Protein AF-A0A917A9B1-F1 (afdb_monomer_lite)

Foldseek 3Di:
DDDDDDDDPDPPPPPPDDPPPPPPPPPPPPDPDDPDDDDDDDDPVVVVVLVVVCVVVVHDSVVVVCVVVVVDDPPPPPPDPPDDPVVVVVVVVVVVVVVVVVVVVVVVCVVPDPPPDD

Structure (mmCIF, N/CA/C/O backbone):
data_AF-A0A917A9B1-F1
#
_entry.id   AF-A0A917A9B1-F1
#
loop_
_atom_site.group_PDB
_atom_site.id
_atom_site.type_symbol
_atom_site.label_atom_id
_atom_site.label_alt_id
_atom_site.label_comp_id
_atom_site.label_asym_id
_atom_site.label_entity_id
_atom_site.label_seq_id
_atom_site.pdbx_PDB_ins_code
_atom_site.Cartn_x
_atom_site.Cartn_y
_atom_site.Cartn_z
_atom_site.occupancy
_atom_site.B_iso_or_equiv
_atom_site.auth_seq_id
_atom_site.auth_comp_id
_atom_site.auth_asym_id
_atom_site.auth_atom_id
_atom_site.pdbx_PDB_model_num
ATOM 1 N N . MET A 1 1 ? 49.149 -38.231 -36.939 1.00 44.19 1 MET A N 1
ATOM 2 C CA . MET A 1 1 ? 49.730 -38.192 -35.581 1.00 44.19 1 MET A CA 1
ATOM 3 C C . MET A 1 1 ? 48.741 -37.517 -34.645 1.00 44.19 1 MET A C 1
ATOM 5 O O . MET A 1 1 ? 48.073 -36.576 -35.044 1.00 44.19 1 MET A O 1
ATOM 9 N N . SER A 1 2 ? 48.602 -38.107 -33.467 1.00 43.53 2 SER A N 1
ATOM 10 C CA . SER A 1 2 ? 47.597 -37.956 -32.414 1.00 43.53 2 SER A CA 1
ATOM 11 C C . SER A 1 2 ? 47.795 -36.756 -31.468 1.00 43.53 2 SER A C 1
ATOM 13 O O . SER A 1 2 ? 48.922 -36.474 -31.086 1.00 43.53 2 SER A O 1
ATOM 15 N N . TYR A 1 3 ? 46.652 -36.157 -31.093 1.00 46.09 3 TYR A N 1
ATOM 16 C CA . TYR A 1 3 ? 46.193 -35.466 -29.861 1.00 46.09 3 TYR A CA 1
ATOM 17 C C . TYR A 1 3 ? 47.131 -34.636 -28.954 1.00 46.09 3 TYR A C 1
ATOM 19 O O . TYR A 1 3 ? 48.093 -35.171 -28.419 1.00 46.09 3 TYR A O 1
ATOM 27 N N . ALA A 1 4 ? 46.700 -33.397 -28.640 1.00 42.44 4 ALA A N 1
ATOM 28 C CA . ALA A 1 4 ? 46.609 -32.740 -27.306 1.00 42.44 4 ALA A CA 1
ATOM 29 C C . ALA A 1 4 ? 46.524 -31.201 -27.502 1.00 42.44 4 ALA A C 1
ATOM 31 O O . ALA A 1 4 ? 47.216 -30.672 -28.358 1.00 42.44 4 ALA A O 1
ATOM 32 N N . GLY A 1 5 ? 45.724 -30.391 -26.809 1.00 42.06 5 GLY A N 1
ATOM 33 C CA . GLY A 1 5 ? 44.861 -30.613 -25.660 1.00 42.06 5 GLY A CA 1
ATOM 34 C C . GLY A 1 5 ? 43.913 -29.417 -25.486 1.00 42.06 5 GLY A C 1
ATOM 35 O O . GLY A 1 5 ? 44.276 -28.267 -25.728 1.00 42.06 5 GLY A O 1
ATOM 36 N N . ALA A 1 6 ? 42.676 -29.716 -25.099 1.00 52.59 6 ALA A N 1
ATOM 37 C CA . ALA A 1 6 ? 41.746 -28.749 -24.545 1.00 52.59 6 ALA A CA 1
ATOM 38 C C . ALA A 1 6 ? 42.081 -28.572 -23.063 1.00 52.59 6 ALA A C 1
ATOM 40 O O . ALA A 1 6 ? 41.941 -29.523 -22.300 1.00 52.59 6 ALA A O 1
ATOM 41 N N . SER A 1 7 ? 42.500 -27.374 -22.667 1.00 51.03 7 SER A N 1
ATOM 42 C CA . SER A 1 7 ? 42.498 -26.944 -21.267 1.00 51.03 7 SER A CA 1
ATOM 43 C C . SER A 1 7 ? 42.903 -25.479 -21.191 1.00 51.03 7 SER A C 1
ATOM 45 O O . SER A 1 7 ? 44.084 -25.169 -21.087 1.00 51.03 7 SER A O 1
ATOM 47 N N . ASP A 1 8 ? 41.915 -24.590 -21.227 1.00 46.84 8 ASP A N 1
ATOM 48 C CA . ASP A 1 8 ? 42.062 -23.281 -20.592 1.00 46.84 8 ASP A CA 1
ATOM 49 C C . ASP A 1 8 ? 40.714 -22.851 -19.999 1.00 46.84 8 ASP A C 1
ATOM 51 O O . ASP A 1 8 ? 40.067 -21.885 -20.395 1.00 46.84 8 ASP A O 1
ATOM 55 N N . THR A 1 9 ? 40.226 -23.662 -19.060 1.00 53.84 9 THR A N 1
ATOM 56 C CA . THR A 1 9 ? 39.177 -23.265 -18.116 1.00 53.84 9 THR A CA 1
ATOM 57 C C . THR A 1 9 ? 39.851 -22.766 -16.844 1.00 53.84 9 THR A C 1
ATOM 59 O O . THR A 1 9 ? 39.740 -23.381 -15.784 1.00 53.84 9 THR A O 1
ATOM 62 N N . GLY A 1 10 ? 40.608 -21.676 -16.963 1.00 52.66 10 GLY A N 1
ATOM 63 C CA . GLY A 1 10 ? 41.027 -20.905 -15.800 1.00 52.66 10 GLY A CA 1
ATOM 64 C C . GLY A 1 10 ? 39.803 -20.246 -15.145 1.00 52.66 10 GLY A C 1
ATOM 65 O O . GLY A 1 10 ? 38.878 -19.836 -15.857 1.00 52.66 10 GLY A O 1
ATOM 66 N N . PRO A 1 11 ? 39.747 -20.134 -13.808 1.00 49.69 11 PRO A N 1
ATOM 67 C CA . PRO A 1 11 ? 38.691 -19.386 -13.151 1.00 49.69 11 PRO A CA 1
ATOM 68 C C . PRO A 1 11 ? 38.812 -17.915 -13.558 1.00 49.69 11 PRO A C 1
ATOM 70 O O . PRO A 1 11 ? 39.881 -17.317 -13.477 1.00 49.69 11 PRO A O 1
ATOM 73 N N . CYS A 1 12 ? 37.705 -17.322 -14.004 1.00 56.75 12 CYS A N 1
ATOM 74 C CA . CYS A 1 12 ? 37.595 -15.899 -14.331 1.00 56.75 12 CYS A CA 1
ATOM 75 C C . CYS A 1 12 ? 37.631 -15.019 -13.062 1.00 56.75 12 CYS A C 1
ATOM 77 O O . CYS A 1 12 ? 36.771 -14.157 -12.870 1.00 56.75 12 CYS A O 1
ATOM 79 N N . GLU A 1 13 ? 38.595 -15.245 -12.175 1.00 53.03 13 GLU A N 1
ATOM 80 C CA . GLU A 1 13 ? 38.866 -14.415 -11.009 1.00 53.03 13 GLU A CA 1
ATOM 81 C C . GLU A 1 13 ? 39.611 -13.165 -11.479 1.00 53.03 13 GLU A C 1
ATOM 83 O O . GLU A 1 13 ? 40.790 -13.205 -11.813 1.00 53.03 13 GLU A O 1
ATOM 88 N N . GLY A 1 14 ? 38.896 -12.042 -11.583 1.00 54.00 14 GLY A N 1
ATOM 89 C CA . GLY A 1 14 ? 39.524 -10.752 -11.894 1.00 54.00 14 GLY A CA 1
ATOM 90 C C . GLY A 1 14 ? 38.706 -9.786 -12.744 1.00 54.00 14 GLY A C 1
ATOM 91 O O . GLY A 1 14 ? 39.104 -8.633 -12.893 1.00 54.00 14 GLY A O 1
ATOM 92 N N . ARG A 1 15 ? 37.536 -10.173 -13.274 1.00 50.72 15 ARG A N 1
ATOM 93 C CA . ARG A 1 15 ? 36.633 -9.190 -13.896 1.00 50.72 15 ARG A CA 1
ATOM 94 C C . ARG A 1 15 ? 35.903 -8.406 -12.812 1.00 50.72 15 ARG A C 1
ATOM 96 O O . ARG A 1 15 ? 34.796 -8.758 -12.415 1.00 50.72 15 ARG A O 1
ATOM 103 N N . GLN A 1 16 ? 36.533 -7.329 -12.350 1.00 54.94 16 GLN A N 1
ATOM 104 C CA . GLN A 1 16 ? 35.844 -6.256 -11.643 1.00 54.94 16 GLN A CA 1
ATOM 105 C C . GLN A 1 16 ? 34.624 -5.854 -12.481 1.00 54.94 16 GLN A C 1
ATOM 107 O O . GLN A 1 16 ? 34.752 -5.444 -13.638 1.00 54.94 16 GLN A O 1
ATOM 112 N N . ALA A 1 17 ? 33.426 -6.051 -11.929 1.00 52.50 17 ALA A N 1
ATOM 113 C CA . ALA A 1 17 ? 32.203 -5.595 -12.567 1.00 52.50 17 ALA A CA 1
ATOM 114 C C . ALA A 1 17 ? 32.314 -4.081 -12.794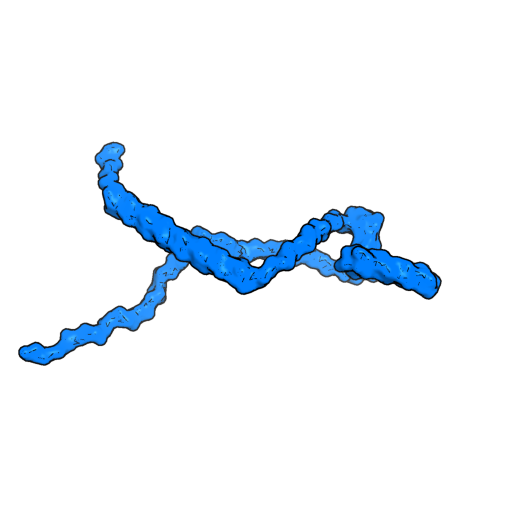 1.00 52.50 17 ALA A C 1
ATOM 116 O O . ALA A 1 17 ? 32.727 -3.351 -11.892 1.00 52.50 17 ALA A O 1
ATOM 117 N N . SER A 1 18 ? 31.967 -3.610 -13.995 1.00 48.66 18 SER A N 1
ATOM 118 C CA . SER A 1 18 ? 31.938 -2.178 -14.298 1.00 48.66 18 SER A CA 1
ATOM 119 C C . SER A 1 18 ? 31.163 -1.418 -13.207 1.00 48.66 18 SER A C 1
ATOM 121 O O . SER A 1 18 ? 30.095 -1.882 -12.795 1.00 48.66 18 SER A O 1
ATOM 123 N N . PRO A 1 19 ? 31.639 -0.237 -12.766 1.00 52.78 19 PRO A N 1
ATOM 124 C CA . PRO A 1 19 ? 31.051 0.516 -11.650 1.00 52.78 19 PRO A CA 1
ATOM 125 C C . PRO A 1 19 ? 29.643 1.053 -11.956 1.00 52.78 19 PRO A C 1
ATOM 127 O O . PRO A 1 19 ? 28.986 1.642 -11.107 1.00 52.78 19 PRO A O 1
ATOM 130 N N . SER A 1 20 ? 29.154 0.835 -13.174 1.00 50.47 20 SER A N 1
ATOM 131 C CA . SER A 1 20 ? 27.871 1.302 -13.684 1.00 50.47 20 SER A CA 1
ATOM 132 C C . SER A 1 20 ? 26.674 0.463 -13.236 1.00 50.47 20 SER A C 1
ATOM 134 O O . SER A 1 20 ? 25.597 0.636 -13.796 1.00 50.47 20 SER A O 1
ATOM 136 N N . ASN A 1 21 ? 26.825 -0.462 -12.285 1.00 43.44 21 ASN A N 1
ATOM 137 C CA . ASN A 1 21 ? 25.671 -1.144 -11.715 1.00 43.44 21 ASN A CA 1
ATOM 138 C C . ASN A 1 21 ? 25.056 -0.259 -10.614 1.00 43.44 21 ASN A C 1
ATOM 140 O O . ASN A 1 21 ? 25.618 -0.203 -9.519 1.00 43.44 21 ASN A O 1
ATOM 144 N N . PRO A 1 22 ? 23.888 0.386 -10.815 1.00 49.72 22 PRO A N 1
ATOM 145 C CA . PRO A 1 22 ? 23.219 1.135 -9.763 1.00 49.72 22 PRO A CA 1
ATOM 146 C C . PRO A 1 22 ? 22.423 0.165 -8.878 1.00 49.72 22 PRO A C 1
ATOM 148 O O . PRO A 1 22 ? 21.314 0.460 -8.454 1.00 49.72 22 PRO A O 1
ATOM 151 N N . THR A 1 23 ? 22.979 -1.015 -8.594 1.00 45.12 23 THR A N 1
ATOM 152 C CA . THR A 1 23 ? 22.473 -1.894 -7.534 1.00 45.12 23 THR A CA 1
ATOM 153 C C . THR A 1 23 ? 23.196 -1.562 -6.227 1.00 45.12 23 THR A C 1
ATOM 155 O O . THR A 1 23 ? 23.432 -2.409 -5.375 1.00 45.12 23 THR A O 1
ATOM 158 N N . GLY A 1 24 ? 23.553 -0.290 -6.036 1.00 42.00 24 GLY A N 1
ATOM 159 C CA . GLY A 1 24 ? 23.594 0.264 -4.699 1.00 42.00 24 GLY A CA 1
ATOM 160 C C . GLY A 1 24 ? 22.149 0.326 -4.241 1.00 42.00 24 GLY A C 1
ATOM 161 O O . GLY A 1 24 ? 21.463 1.304 -4.521 1.00 42.00 24 GLY A O 1
ATOM 162 N N . ALA A 1 25 ? 21.666 -0.741 -3.600 1.00 49.00 25 ALA A N 1
ATOM 163 C CA . ALA A 1 25 ? 20.467 -0.666 -2.787 1.00 49.00 25 ALA A CA 1
ATOM 164 C C . ALA A 1 25 ? 20.698 0.506 -1.832 1.00 49.00 25 ALA A C 1
ATOM 166 O O . ALA A 1 25 ? 21.484 0.403 -0.888 1.00 49.00 25 ALA A O 1
ATOM 167 N N . GLY A 1 26 ? 20.122 1.665 -2.169 1.00 42.97 26 GLY A N 1
ATOM 168 C CA . GLY A 1 26 ? 20.247 2.862 -1.364 1.00 42.97 26 GLY A CA 1
ATOM 169 C C . GLY A 1 26 ? 19.861 2.451 0.040 1.00 42.97 26 GLY A C 1
ATOM 170 O O . GLY A 1 26 ? 18.782 1.886 0.219 1.00 42.97 26 GLY A O 1
ATOM 171 N N . LYS A 1 27 ? 20.770 2.644 1.002 1.00 51.12 27 LYS A N 1
ATOM 172 C CA . LYS A 1 27 ? 20.490 2.412 2.417 1.00 51.12 27 LYS A CA 1
ATOM 173 C C . LYS A 1 27 ? 19.200 3.167 2.711 1.00 51.12 27 LYS A C 1
ATOM 175 O O . LYS A 1 27 ? 19.214 4.392 2.821 1.00 51.12 27 LYS A O 1
ATOM 180 N N . THR A 1 28 ? 18.071 2.463 2.750 1.00 51.41 28 THR A N 1
ATOM 181 C CA . THR A 1 28 ? 16.811 3.041 3.192 1.00 51.41 28 THR A CA 1
ATOM 182 C C . THR A 1 28 ? 17.104 3.498 4.602 1.00 51.41 28 THR A C 1
ATOM 184 O O . THR A 1 28 ? 17.377 2.649 5.449 1.00 51.41 28 THR A O 1
ATOM 187 N N . ARG A 1 29 ? 17.166 4.820 4.818 1.00 53.31 29 ARG A N 1
ATOM 188 C CA . ARG A 1 29 ? 17.383 5.413 6.141 1.00 53.31 29 ARG A CA 1
ATOM 189 C C . ARG A 1 29 ? 16.482 4.655 7.109 1.00 53.31 29 ARG A C 1
ATOM 191 O O . ARG A 1 29 ? 15.263 4.671 6.929 1.00 53.31 29 ARG A O 1
ATOM 198 N N . ALA A 1 30 ? 17.087 3.910 8.033 1.00 56.31 30 ALA A N 1
ATOM 199 C CA . ALA A 1 30 ? 16.344 3.171 9.035 1.00 56.31 30 ALA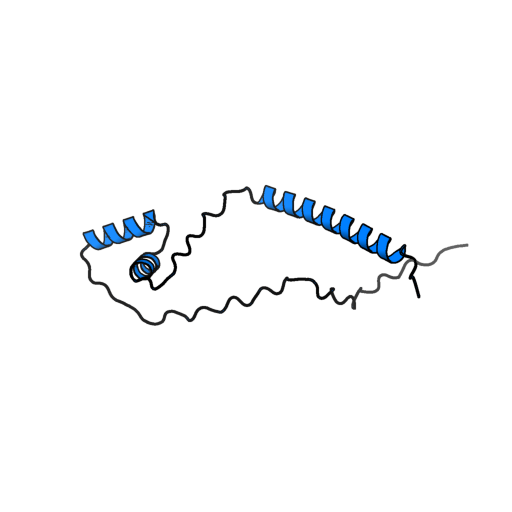 A CA 1
ATOM 200 C C . ALA A 1 30 ? 15.523 4.212 9.795 1.00 56.31 30 ALA A C 1
ATOM 202 O O . ALA A 1 30 ? 16.081 5.116 10.411 1.00 56.31 30 ALA A O 1
ATOM 203 N N . LYS A 1 31 ? 14.201 4.171 9.622 1.00 63.19 31 LYS A N 1
ATOM 204 C CA . LYS A 1 31 ? 13.299 5.092 10.306 1.00 63.19 31 LYS A CA 1
ATOM 205 C C . LYS A 1 31 ? 13.418 4.771 11.792 1.00 63.19 31 LYS A C 1
ATOM 207 O O . LYS A 1 31 ? 13.282 3.600 12.145 1.00 63.19 31 LYS A O 1
ATOM 212 N N . GLU A 1 32 ? 13.719 5.770 12.617 1.00 73.88 32 GLU A N 1
ATOM 213 C CA . GLU A 1 32 ? 13.857 5.573 14.061 1.00 73.88 32 GLU A CA 1
ATOM 214 C C . GLU A 1 32 ? 12.629 4.828 14.614 1.00 73.88 32 GLU A C 1
ATOM 216 O O . GLU A 1 32 ? 11.493 5.119 14.200 1.00 73.88 32 GLU A O 1
ATOM 221 N N . PRO A 1 33 ? 12.838 3.817 15.475 1.00 76.25 33 PRO A N 1
ATOM 222 C CA . PRO A 1 33 ? 11.741 3.030 16.014 1.00 76.25 33 PRO A CA 1
ATOM 223 C C . PRO A 1 33 ? 10.844 3.916 16.883 1.00 76.25 33 PRO A C 1
ATOM 225 O O . PRO A 1 33 ? 11.326 4.709 17.686 1.00 76.25 33 PRO A O 1
ATOM 228 N N . LEU A 1 34 ? 9.524 3.766 16.738 1.00 80.25 34 LEU A N 1
ATOM 229 C CA . LEU A 1 34 ? 8.567 4.421 17.627 1.00 80.25 34 LEU A CA 1
ATOM 230 C C . LEU A 1 34 ? 8.565 3.682 18.967 1.00 80.25 34 LEU A C 1
ATOM 232 O O . LEU A 1 34 ? 8.109 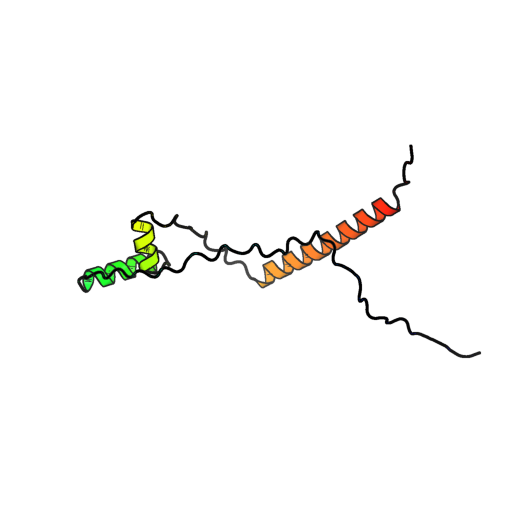2.542 19.031 1.00 80.25 34 LEU A O 1
ATOM 236 N N . THR A 1 35 ? 9.096 4.320 20.005 1.00 85.12 35 THR A N 1
ATOM 237 C CA . THR A 1 35 ? 9.265 3.739 21.347 1.00 85.12 35 THR A CA 1
ATOM 238 C C . THR A 1 35 ? 8.173 4.163 22.329 1.00 85.12 35 THR A C 1
ATOM 240 O O . THR A 1 35 ? 7.872 3.429 23.267 1.00 85.12 35 THR A O 1
ATOM 243 N N . GLU A 1 36 ? 7.545 5.318 22.112 1.00 86.44 36 GLU A N 1
ATOM 244 C CA . GLU A 1 36 ? 6.505 5.848 22.995 1.00 86.44 36 GLU A CA 1
ATOM 245 C C . GLU A 1 36 ? 5.119 5.267 22.679 1.00 86.44 36 GLU A C 1
ATOM 247 O O . GLU A 1 36 ? 4.747 5.069 21.520 1.00 86.44 36 GLU A O 1
ATOM 252 N N . THR A 1 37 ? 4.337 4.999 23.730 1.00 87.06 37 THR A N 1
ATOM 253 C CA . THR A 1 37 ? 3.004 4.387 23.632 1.00 87.06 37 THR A CA 1
ATOM 254 C C . THR A 1 37 ? 1.921 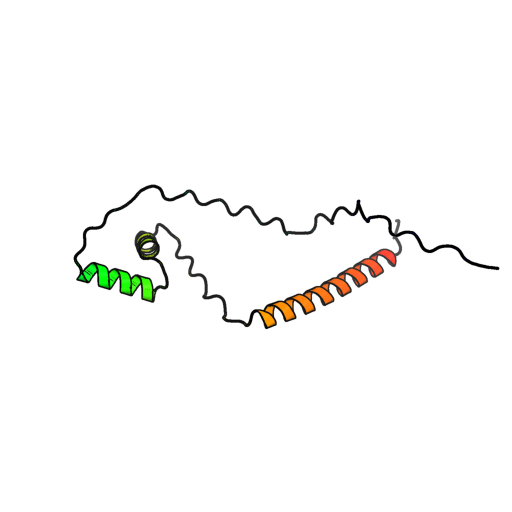5.354 24.100 1.00 87.06 37 THR A C 1
ATOM 256 O O . THR A 1 37 ? 1.991 5.888 25.203 1.00 87.06 37 THR A O 1
ATOM 259 N N . PHE A 1 38 ? 0.873 5.520 23.289 1.00 81.44 38 PHE A N 1
ATOM 260 C CA . PHE A 1 38 ? -0.323 6.292 23.630 1.00 81.44 38 PHE A CA 1
ATOM 261 C C . PHE A 1 38 ? -1.500 5.352 23.927 1.00 81.44 38 PHE A C 1
ATOM 263 O O . PHE A 1 38 ? -1.885 4.545 23.078 1.00 81.44 38 PHE A O 1
ATOM 270 N N . VAL A 1 39 ? -2.085 5.454 25.124 1.00 87.94 39 VAL A N 1
ATOM 271 C CA . VAL A 1 39 ? -3.228 4.625 25.540 1.00 87.94 39 VAL A CA 1
ATOM 272 C C . VAL A 1 39 ? -4.525 5.411 25.373 1.00 87.94 39 VAL A C 1
ATOM 274 O O . VAL A 1 39 ? -4.741 6.422 26.034 1.00 87.94 39 VAL A O 1
ATOM 277 N N . PHE A 1 40 ? -5.418 4.909 24.522 1.00 85.62 40 PHE A N 1
ATOM 278 C CA . PHE A 1 40 ? -6.718 5.520 24.258 1.00 85.62 40 PHE A CA 1
ATOM 279 C C . PHE A 1 40 ? -7.844 4.715 24.915 1.00 85.62 40 PHE A C 1
ATOM 281 O O . PHE A 1 40 ? -8.126 3.581 24.515 1.00 85.62 40 PHE A O 1
ATOM 288 N N . ARG A 1 41 ? -8.498 5.294 25.928 1.00 91.38 41 ARG A N 1
ATOM 289 C CA . ARG A 1 41 ? -9.718 4.721 26.511 1.00 91.38 41 ARG A CA 1
ATOM 290 C C . ARG A 1 41 ? -10.904 5.100 25.632 1.00 91.38 41 ARG A C 1
ATOM 292 O O . ARG A 1 41 ? -11.158 6.278 25.422 1.00 91.38 41 ARG A O 1
ATOM 299 N N . CYS A 1 42 ? -11.610 4.094 25.139 1.00 90.56 42 CYS A N 1
ATOM 300 C CA . CYS A 1 42 ? -12.789 4.255 24.302 1.00 90.56 42 CYS A CA 1
ATOM 301 C C . CYS A 1 42 ? -13.840 3.211 24.655 1.00 90.56 42 CYS A C 1
ATOM 303 O O . CYS A 1 42 ? -13.542 2.153 25.218 1.00 90.56 42 CYS A O 1
ATOM 305 N N . THR A 1 43 ? -15.076 3.521 24.306 1.00 94.25 43 THR A N 1
ATOM 306 C CA . THR A 1 43 ? -16.204 2.598 24.365 1.00 94.25 43 THR A CA 1
ATOM 307 C C . THR A 1 43 ? -16.081 1.512 23.289 1.00 94.25 43 THR A C 1
ATOM 309 O O . THR A 1 43 ? -15.324 1.624 22.318 1.00 94.25 43 THR A O 1
ATOM 312 N N . ALA A 1 44 ? -16.837 0.420 23.439 1.00 93.75 44 ALA A N 1
ATOM 313 C CA . ALA A 1 44 ? -16.817 -0.683 22.476 1.00 93.75 44 ALA A CA 1
ATOM 314 C C . ALA A 1 44 ? -17.261 -0.247 21.065 1.00 93.75 44 ALA A C 1
ATOM 316 O O . ALA A 1 44 ? -16.716 -0.726 20.068 1.00 93.75 44 ALA A O 1
ATOM 317 N N . THR A 1 45 ? -18.212 0.687 20.982 1.00 93.19 45 THR A N 1
ATOM 318 C CA . THR A 1 45 ? -18.734 1.236 19.724 1.00 93.19 45 THR A CA 1
ATOM 319 C C . THR A 1 45 ? -17.685 2.077 19.004 1.00 93.19 45 THR A C 1
ATOM 321 O O . THR A 1 45 ? -17.436 1.863 17.819 1.00 93.19 45 THR A O 1
ATOM 324 N N . GLU A 1 46 ? -16.997 2.966 19.719 1.00 90.81 46 GLU A N 1
ATOM 325 C CA . GLU A 1 46 ? -15.898 3.772 19.172 1.00 90.81 46 GLU A CA 1
ATOM 326 C C . GLU A 1 46 ? -14.756 2.889 18.661 1.00 90.81 46 GLU A C 1
ATOM 328 O O . GLU A 1 46 ? -14.233 3.106 17.566 1.00 90.81 46 GLU A O 1
ATOM 333 N N . LYS A 1 47 ? -14.410 1.830 19.404 1.00 91.31 47 LYS A N 1
ATOM 334 C CA . LYS A 1 47 ? -13.400 0.856 18.974 1.00 91.31 47 LYS A CA 1
ATOM 335 C C . LYS A 1 47 ? -13.797 0.152 17.675 1.00 91.31 47 LYS A C 1
ATOM 337 O O . LYS A 1 47 ? -12.944 -0.054 16.809 1.00 91.31 47 LYS A O 1
ATOM 342 N N . ALA A 1 48 ? -15.068 -0.222 17.530 1.00 91.44 48 ALA A N 1
ATOM 343 C CA . ALA A 1 48 ? -15.581 -0.854 16.316 1.00 91.44 48 ALA A CA 1
ATOM 344 C C . ALA A 1 48 ? -15.539 0.107 15.119 1.00 91.44 48 ALA A C 1
ATOM 346 O O . ALA A 1 48 ? -15.048 -0.260 14.053 1.00 91.44 48 ALA A O 1
ATOM 347 N N . GLN A 1 49 ? -15.961 1.359 15.311 1.00 91.94 49 GLN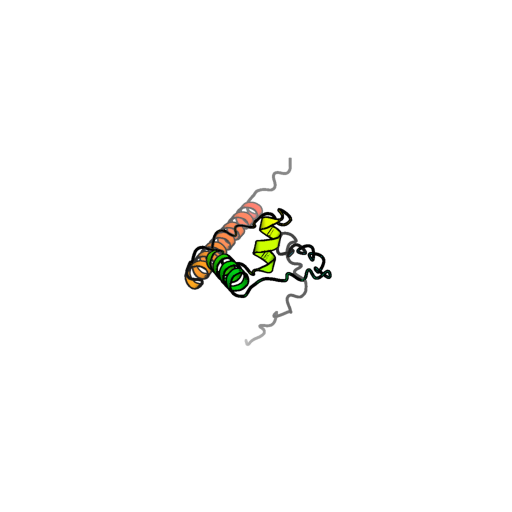 A N 1
ATOM 348 C CA . GLN A 1 49 ? -15.896 2.389 14.272 1.00 91.94 49 GLN A CA 1
ATOM 349 C C . GLN A 1 49 ? -14.457 2.669 13.828 1.00 91.94 49 GLN A C 1
ATOM 351 O O . GLN A 1 49 ? -14.192 2.803 12.634 1.00 91.94 49 GLN A O 1
ATOM 356 N N . LEU A 1 50 ? -13.511 2.732 14.768 1.00 89.62 50 LEU A N 1
ATOM 357 C CA . LEU A 1 50 ? -12.105 2.982 14.461 1.00 89.62 50 LEU A CA 1
ATOM 358 C C . LEU A 1 50 ? -11.484 1.829 13.660 1.00 89.62 50 LEU A C 1
ATOM 360 O O . LEU A 1 50 ? -10.740 2.074 12.711 1.00 89.62 50 LEU A O 1
ATOM 364 N N . ARG A 1 51 ? -11.839 0.579 13.984 1.00 87.94 51 ARG A N 1
ATOM 365 C CA . ARG A 1 51 ? -11.440 -0.599 13.198 1.00 87.94 51 ARG A CA 1
ATOM 366 C C . ARG A 1 51 ? -12.037 -0.586 11.795 1.00 87.94 51 ARG A C 1
ATOM 368 O O . ARG A 1 51 ? -11.289 -0.749 10.841 1.00 87.94 51 ARG A O 1
ATOM 375 N N . ALA A 1 52 ? -13.333 -0.308 11.667 1.00 90.44 52 ALA A N 1
ATOM 376 C CA . ALA A 1 52 ? -13.996 -0.239 10.366 1.00 90.44 52 ALA A CA 1
ATOM 377 C C . ALA A 1 52 ? -13.366 0.831 9.456 1.00 90.44 52 ALA A C 1
ATOM 379 O O . ALA A 1 52 ? -13.130 0.591 8.275 1.00 90.44 52 ALA A O 1
ATOM 380 N N . LYS A 1 53 ? -13.020 2.001 10.013 1.00 88.56 53 LYS A N 1
ATOM 381 C CA . LYS A 1 53 ? -12.312 3.061 9.274 1.00 88.56 53 LYS A CA 1
ATOM 382 C C . LYS A 1 53 ? -10.905 2.634 8.846 1.00 88.56 53 LYS A C 1
ATOM 384 O O . LYS A 1 53 ? -10.494 2.941 7.730 1.00 88.56 53 LYS A O 1
ATOM 389 N N . ALA A 1 54 ? -10.180 1.927 9.710 1.00 88.56 54 ALA A N 1
ATOM 390 C CA . ALA A 1 54 ? -8.846 1.413 9.412 1.00 88.56 54 ALA A CA 1
ATOM 391 C C . ALA A 1 54 ? -8.878 0.352 8.293 1.00 88.56 54 ALA A C 1
ATOM 393 O O . ALA A 1 54 ? -8.094 0.427 7.346 1.00 88.56 54 ALA A O 1
ATOM 394 N N . GLU A 1 55 ? -9.837 -0.575 8.347 1.00 87.12 55 GLU A N 1
ATOM 395 C CA . GLU A 1 55 ? -10.057 -1.593 7.312 1.00 87.12 55 GLU A CA 1
ATOM 396 C C . GLU A 1 55 ? -10.440 -0.974 5.967 1.00 87.12 55 GLU A C 1
ATOM 398 O O . GLU A 1 55 ? -9.834 -1.309 4.950 1.00 87.12 55 GLU A O 1
ATOM 403 N N . ALA A 1 56 ? -11.375 -0.017 5.958 1.00 84.94 56 ALA A N 1
ATOM 404 C CA . ALA A 1 56 ? -11.769 0.697 4.744 1.00 84.94 56 ALA A CA 1
ATOM 405 C C . ALA A 1 56 ? -10.593 1.453 4.099 1.00 84.94 56 ALA A C 1
ATOM 407 O O . ALA A 1 56 ? -10.508 1.547 2.875 1.00 84.94 56 ALA A O 1
ATOM 408 N N . ALA A 1 57 ? -9.666 1.966 4.913 1.00 82.50 57 ALA A N 1
ATOM 409 C CA . ALA A 1 57 ? -8.447 2.618 4.445 1.00 82.50 57 ALA A CA 1
ATOM 410 C C . ALA A 1 57 ? -7.328 1.629 4.057 1.00 82.50 57 ALA A C 1
ATOM 412 O O . ALA A 1 57 ? -6.339 2.040 3.451 1.00 82.50 57 ALA A O 1
ATOM 413 N N . GLY A 1 58 ? -7.453 0.340 4.399 1.00 83.81 58 GLY A N 1
ATOM 414 C CA . GLY A 1 58 ? -6.408 -0.667 4.199 1.00 83.81 58 GLY A CA 1
ATOM 415 C C . GLY A 1 58 ? -5.149 -0.418 5.038 1.00 83.81 58 GLY A C 1
ATOM 416 O O . GLY A 1 58 ? -4.054 -0.822 4.643 1.00 83.81 58 GLY A O 1
ATOM 417 N N . LEU A 1 59 ? -5.284 0.282 6.169 1.00 85.25 59 LEU A N 1
ATOM 418 C CA . LEU A 1 59 ? -4.176 0.726 7.015 1.00 85.25 59 LEU A CA 1
ATOM 419 C C . LEU A 1 59 ? -4.366 0.243 8.460 1.00 85.25 59 LEU A C 1
ATOM 421 O O . LEU A 1 59 ? -5.494 0.144 8.935 1.00 85.25 59 LEU A O 1
ATOM 425 N N . PRO A 1 60 ? -3.283 -0.006 9.215 1.00 86.44 60 PRO A N 1
ATOM 426 C CA . PRO A 1 60 ? -3.381 -0.223 10.654 1.00 86.44 60 PRO A CA 1
ATOM 427 C C . PRO A 1 60 ? -3.980 0.995 11.370 1.00 86.44 60 PRO A C 1
ATOM 429 O O . PRO A 1 60 ? -3.679 2.140 11.030 1.00 86.44 60 PRO A O 1
ATOM 432 N N . ALA A 1 61 ? -4.742 0.756 12.440 1.00 86.38 61 ALA A N 1
ATOM 433 C CA . ALA A 1 61 ? -5.345 1.805 13.270 1.00 86.38 61 ALA A CA 1
ATOM 434 C C . ALA A 1 61 ? -4.337 2.870 13.751 1.00 86.38 61 ALA A C 1
ATOM 436 O O . ALA A 1 61 ? -4.631 4.062 13.730 1.00 86.38 61 ALA A O 1
ATOM 437 N N . ALA A 1 62 ? -3.124 2.454 14.133 1.00 85.19 62 ALA A N 1
ATOM 438 C CA . ALA A 1 62 ? -2.058 3.369 14.544 1.00 85.19 62 ALA A CA 1
ATOM 439 C C . ALA A 1 62 ? -1.585 4.280 13.398 1.00 85.19 62 ALA A C 1
ATOM 441 O O . ALA A 1 62 ? -1.262 5.442 13.624 1.00 85.19 62 ALA A O 1
ATOM 442 N N . THR A 1 63 ? -1.562 3.774 12.163 1.00 84.31 63 THR A N 1
ATOM 443 C CA . THR A 1 63 ? -1.216 4.569 10.979 1.00 84.31 63 THR A CA 1
ATOM 444 C C . THR A 1 63 ? -2.310 5.584 10.679 1.00 84.31 63 THR A C 1
ATOM 446 O O . THR A 1 63 ? -1.996 6.751 10.484 1.00 84.31 63 THR A O 1
ATOM 449 N N . LEU A 1 64 ? -3.580 5.173 10.752 1.00 85.12 64 LEU A N 1
ATOM 450 C CA . LEU A 1 64 ? -4.727 6.067 10.573 1.00 85.12 64 LEU A CA 1
ATOM 451 C C . LEU A 1 64 ? -4.724 7.215 11.596 1.00 85.12 64 LEU A C 1
ATOM 453 O O . LEU A 1 64 ? -4.942 8.367 11.233 1.00 85.12 64 LEU A O 1
ATOM 457 N N . LEU A 1 65 ? -4.429 6.928 12.868 1.00 86.69 65 LEU A N 1
ATOM 458 C CA . LEU A 1 65 ? -4.330 7.959 13.908 1.00 86.69 65 LEU A CA 1
ATOM 459 C C . LEU A 1 65 ? -3.167 8.926 13.662 1.00 86.69 65 LEU A C 1
ATOM 461 O O . LEU A 1 65 ? -3.312 10.130 13.849 1.00 86.69 65 LEU A O 1
ATOM 465 N N . ARG A 1 66 ? -2.017 8.426 13.207 1.00 83.62 66 ARG A N 1
ATOM 466 C CA . ARG A 1 66 ? -0.865 9.276 12.875 1.00 83.62 66 ARG A CA 1
ATOM 467 C C . ARG A 1 66 ? -1.105 10.151 11.647 1.00 83.62 66 ARG A C 1
ATOM 469 O O . ARG A 1 66 ? -0.637 11.287 11.628 1.00 83.62 66 ARG A O 1
ATOM 476 N N . GLU A 1 67 ? -1.846 9.648 10.663 1.00 82.62 67 GLU A N 1
ATOM 477 C CA . GLU A 1 67 ? -2.304 10.437 9.516 1.00 82.62 67 GLU A CA 1
ATOM 478 C C . GLU A 1 67 ? -3.282 11.531 9.952 1.00 82.62 67 GLU A C 1
ATOM 480 O O . GLU A 1 67 ? -3.137 12.671 9.522 1.00 82.62 67 GLU A O 1
ATOM 485 N N . ALA A 1 68 ? -4.216 11.224 10.859 1.00 82.06 68 ALA A N 1
ATOM 486 C CA . ALA A 1 68 ? -5.146 12.213 11.406 1.00 82.06 68 ALA A CA 1
ATOM 487 C C . ALA A 1 68 ? -4.435 13.346 12.170 1.00 82.06 68 ALA A C 1
ATOM 489 O O . ALA A 1 68 ? -4.901 14.481 12.157 1.00 82.06 68 ALA A O 1
ATOM 490 N N . LEU A 1 69 ? -3.289 13.054 12.794 1.00 81.44 69 LEU A N 1
ATOM 491 C CA . LEU A 1 69 ? -2.431 14.046 13.451 1.00 81.44 69 LEU A CA 1
ATOM 492 C C . LEU A 1 69 ? -1.535 14.830 12.471 1.00 81.44 69 LEU A C 1
ATOM 494 O O . LEU A 1 69 ? -0.769 15.685 12.905 1.00 81.44 69 LEU A O 1
ATOM 498 N N . GLY A 1 70 ? -1.563 14.520 11.170 1.00 76.44 70 GLY A N 1
ATOM 499 C CA . GLY A 1 70 ? -0.683 15.136 10.169 1.00 76.44 70 GLY A CA 1
ATOM 500 C C . GLY A 1 70 ? 0.798 14.750 10.309 1.00 76.44 70 GLY A C 1
ATOM 501 O O . GLY A 1 70 ? 1.649 15.306 9.622 1.00 76.44 70 GLY A O 1
ATOM 502 N N . LEU A 1 71 ? 1.124 13.780 11.174 1.00 69.00 71 LEU A N 1
ATOM 503 C CA . LEU A 1 71 ? 2.498 13.355 11.495 1.00 69.00 71 LEU A CA 1
ATOM 504 C C . LEU A 1 71 ? 3.092 12.389 10.464 1.00 69.00 71 LEU A C 1
ATOM 506 O O . LEU A 1 71 ? 4.254 11.981 10.554 1.00 69.00 71 LEU A O 1
ATOM 510 N N . THR A 1 72 ? 2.286 11.965 9.499 1.00 62.81 72 THR A N 1
ATOM 511 C CA . THR A 1 72 ? 2.721 11.157 8.369 1.00 62.81 72 THR A CA 1
ATOM 512 C C . THR A 1 72 ? 2.083 11.716 7.117 1.00 62.81 72 THR A C 1
ATOM 514 O O . THR A 1 72 ? 0.857 11.729 7.020 1.00 62.81 72 THR A O 1
ATOM 517 N N . GLU A 1 73 ? 2.901 12.119 6.140 1.00 54.47 73 GLU A N 1
ATOM 518 C CA . GLU A 1 73 ? 2.413 12.242 4.772 1.00 54.47 73 GLU A CA 1
ATOM 519 C C . GLU A 1 73 ? 1.788 10.899 4.423 1.00 54.47 73 GLU A C 1
ATOM 521 O O . GLU A 1 73 ? 2.475 9.870 4.454 1.00 54.47 73 GLU A O 1
ATOM 526 N N . ALA A 1 74 ? 0.476 10.905 4.182 1.00 53.12 74 ALA A N 1
ATOM 527 C CA . ALA A 1 74 ? -0.247 9.756 3.689 1.00 53.12 74 ALA A CA 1
ATOM 528 C C . ALA A 1 74 ? 0.467 9.335 2.411 1.00 53.12 74 ALA A C 1
ATOM 530 O O . ALA A 1 74 ? 0.249 9.888 1.329 1.00 53.12 74 ALA A O 1
ATOM 531 N N . ARG A 1 75 ? 1.377 8.367 2.537 1.00 53.88 75 ARG A N 1
ATOM 532 C CA . ARG A 1 75 ? 1.981 7.683 1.412 1.00 53.88 75 ARG A CA 1
ATOM 533 C C . ARG A 1 75 ? 0.840 6.848 0.871 1.00 53.88 75 ARG A C 1
ATOM 535 O O . ARG A 1 75 ? 0.795 5.645 1.113 1.00 53.88 75 ARG A O 1
ATOM 542 N N . ARG A 1 76 ? -0.093 7.498 0.161 1.00 53.50 76 ARG A N 1
ATOM 543 C CA . ARG A 1 76 ? -1.021 6.890 -0.780 1.00 53.50 76 ARG A CA 1
ATOM 544 C C . ARG A 1 76 ? -0.126 6.170 -1.775 1.00 53.50 76 ARG A C 1
ATOM 546 O O . ARG A 1 76 ? 0.206 6.682 -2.840 1.00 53.50 76 ARG A O 1
ATOM 553 N N . ARG A 1 77 ? 0.355 4.988 -1.386 1.00 54.97 77 ARG A N 1
ATOM 554 C CA . ARG A 1 77 ? 0.892 4.009 -2.305 1.00 54.97 77 ARG A CA 1
ATOM 555 C C . ARG A 1 77 ? -0.283 3.776 -3.223 1.00 54.97 77 ARG A C 1
ATOM 557 O O . ARG A 1 77 ? -1.282 3.199 -2.801 1.00 54.97 77 ARG A O 1
ATOM 564 N N . LYS A 1 78 ? -0.187 4.304 -4.445 1.00 54.38 78 LYS A N 1
ATOM 565 C CA . LYS A 1 78 ? -1.058 3.865 -5.526 1.00 54.38 78 LYS A CA 1
ATOM 566 C C . LYS A 1 78 ? -1.070 2.338 -5.424 1.00 54.38 78 LYS A C 1
ATOM 568 O O . LYS A 1 78 ? 0.031 1.775 -5.361 1.00 54.38 78 LYS A O 1
ATOM 573 N N . PRO A 1 79 ? -2.243 1.694 -5.277 1.00 60.44 79 PRO A N 1
ATOM 574 C CA . PRO A 1 79 ? -2.293 0.245 -5.232 1.00 60.44 79 PRO A CA 1
ATOM 575 C C . PRO A 1 79 ? -1.481 -0.248 -6.421 1.00 60.44 79 PRO A C 1
ATOM 577 O O . PRO A 1 79 ? -1.698 0.212 -7.546 1.00 60.44 79 PRO A O 1
ATOM 580 N N . VAL A 1 80 ? -0.453 -1.055 -6.138 1.00 61.03 80 VAL A N 1
ATOM 581 C CA . VAL A 1 80 ? 0.426 -1.570 -7.187 1.00 61.03 80 VAL A CA 1
ATOM 582 C C . VAL A 1 80 ? -0.502 -2.244 -8.192 1.00 61.03 80 VAL A C 1
ATOM 584 O O . VAL A 1 80 ? -1.314 -3.073 -7.762 1.00 61.03 80 VAL A O 1
ATOM 587 N N . PRO A 1 81 ? -0.471 -1.846 -9.478 1.00 69.44 81 PRO A N 1
ATOM 588 C CA . PRO A 1 81 ? -1.324 -2.453 -10.484 1.00 69.44 81 PRO A CA 1
ATOM 589 C C . PRO A 1 81 ? -1.214 -3.970 -10.360 1.00 69.44 81 PRO A C 1
ATOM 591 O O . PRO A 1 81 ? -0.101 -4.497 -10.290 1.00 69.44 81 PRO A O 1
ATOM 594 N N . ARG A 1 82 ? -2.356 -4.662 -10.262 1.00 73.50 82 ARG A N 1
ATOM 595 C CA . ARG A 1 82 ? -2.399 -6.128 -10.219 1.00 73.50 82 ARG A CA 1
ATOM 596 C C . ARG A 1 82 ? -2.029 -6.650 -11.606 1.00 73.50 82 ARG A C 1
ATOM 598 O O . ARG A 1 82 ? -2.893 -6.985 -12.403 1.00 73.50 82 ARG A O 1
ATOM 605 N N . VAL A 1 83 ? -0.742 -6.613 -11.914 1.00 83.00 83 VAL A N 1
ATOM 606 C CA . VAL A 1 83 ? -0.152 -7.170 -13.125 1.00 83.00 83 VAL A CA 1
ATOM 607 C C . VAL A 1 83 ? 0.407 -8.534 -12.759 1.00 83.00 83 VAL A C 1
ATOM 609 O O . VAL A 1 83 ? 1.012 -8.691 -11.698 1.00 83.00 83 VAL A O 1
ATOM 612 N N . ASP A 1 84 ? 0.188 -9.513 -13.629 1.00 86.50 84 ASP A N 1
ATOM 613 C CA . ASP A 1 84 ? 0.749 -10.850 -13.477 1.00 86.50 84 ASP A CA 1
ATOM 614 C C . ASP A 1 84 ? 2.289 -10.773 -13.358 1.00 86.50 84 ASP A C 1
ATOM 616 O O . ASP A 1 84 ? 2.951 -10.259 -14.270 1.00 86.50 84 ASP A O 1
ATOM 620 N N . PRO A 1 85 ? 2.891 -11.273 -12.262 1.00 85.88 85 PRO A N 1
ATOM 621 C CA . PRO A 1 85 ? 4.340 -11.317 -12.104 1.00 85.88 85 PRO A CA 1
ATOM 622 C C . PRO A 1 85 ? 5.060 -12.022 -13.260 1.00 85.88 85 PRO A C 1
ATOM 624 O O . PRO A 1 85 ? 6.168 -11.617 -13.619 1.00 85.88 85 PRO A O 1
ATOM 627 N N . ALA A 1 86 ? 4.444 -13.034 -13.881 1.00 88.62 86 ALA A N 1
ATOM 628 C CA . ALA A 1 86 ? 5.028 -13.726 -15.027 1.00 88.62 86 ALA A CA 1
ATOM 629 C C . ALA A 1 86 ? 5.184 -12.790 -16.236 1.00 88.62 86 ALA A C 1
ATOM 631 O O . ALA A 1 86 ? 6.216 -12.821 -16.913 1.00 88.62 86 ALA A O 1
ATOM 632 N N . LEU A 1 87 ? 4.215 -11.895 -16.456 1.00 90.25 87 LEU A N 1
ATOM 633 C CA . LEU A 1 87 ? 4.269 -10.885 -17.512 1.00 90.25 87 LEU A CA 1
ATOM 634 C C . LEU A 1 87 ? 5.387 -9.867 -17.256 1.00 90.25 87 LEU A C 1
ATOM 636 O O . LEU A 1 87 ? 6.148 -9.543 -18.166 1.00 90.25 87 LEU A O 1
ATOM 640 N N . VAL A 1 88 ? 5.539 -9.408 -16.011 1.00 91.69 88 VAL A N 1
ATOM 641 C CA . VAL A 1 88 ? 6.619 -8.480 -15.630 1.00 91.69 88 VAL A CA 1
ATOM 642 C C . VAL A 1 88 ? 7.991 -9.109 -15.876 1.00 91.69 88 VAL A C 1
ATOM 644 O O . VAL A 1 88 ? 8.883 -8.466 -16.432 1.00 91.69 88 VAL A O 1
ATOM 647 N N . LEU A 1 89 ? 8.156 -10.384 -15.518 1.00 91.38 89 LEU A N 1
ATOM 648 C CA . LEU A 1 89 ? 9.397 -11.122 -15.753 1.00 91.38 89 LEU A CA 1
ATOM 649 C C . LEU A 1 89 ? 9.672 -11.328 -17.247 1.00 91.38 89 LEU A C 1
ATOM 651 O O . LEU A 1 89 ? 10.817 -11.181 -17.677 1.00 91.38 89 LEU A O 1
ATOM 655 N N . ALA A 1 90 ? 8.648 -11.637 -18.047 1.00 93.56 90 ALA A N 1
ATOM 656 C CA . ALA A 1 90 ? 8.783 -11.785 -19.494 1.00 93.56 90 ALA A CA 1
ATOM 657 C C . ALA A 1 90 ? 9.242 -10.475 -20.156 1.00 93.56 90 ALA A C 1
ATOM 659 O O . ALA A 1 90 ? 10.216 -10.475 -20.911 1.00 93.56 90 ALA A O 1
ATOM 660 N N . VAL A 1 91 ? 8.618 -9.348 -19.802 1.00 95.69 91 VAL A N 1
ATOM 661 C CA . VAL A 1 91 ? 9.021 -8.015 -20.281 1.00 95.69 91 VAL A CA 1
ATOM 662 C C . VAL A 1 91 ? 10.448 -7.682 -19.839 1.00 95.69 91 VAL A C 1
ATOM 664 O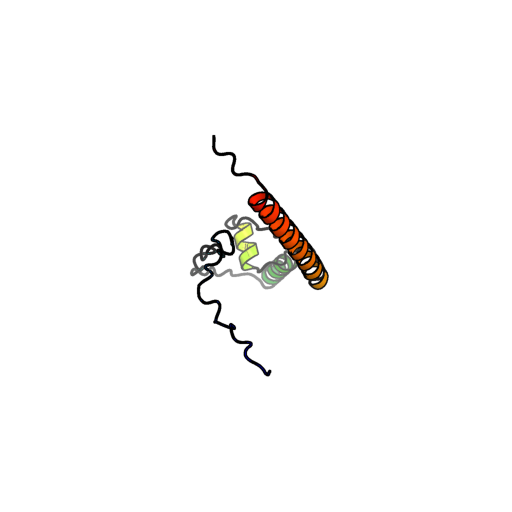 O . VAL A 1 91 ? 11.250 -7.210 -20.646 1.00 95.69 91 VAL A O 1
ATOM 667 N N . GLY A 1 92 ? 10.807 -7.995 -18.590 1.00 94.44 92 GLY A N 1
ATOM 668 C CA . GLY A 1 92 ? 12.166 -7.816 -18.078 1.00 94.44 92 GLY A CA 1
ATOM 669 C C . GLY A 1 92 ? 13.216 -8.606 -18.867 1.00 94.44 92 GLY A C 1
ATOM 670 O O . GLY A 1 92 ? 14.276 -8.070 -19.187 1.00 94.44 92 GLY A O 1
ATOM 671 N N . ARG A 1 93 ? 12.915 -9.855 -19.249 1.00 95.75 93 ARG A N 1
ATOM 672 C CA . ARG A 1 93 ? 13.796 -10.684 -20.092 1.00 95.75 93 ARG A CA 1
ATOM 673 C C . ARG A 1 93 ? 13.970 -10.095 -21.491 1.00 95.75 93 ARG A C 1
ATOM 675 O O . ARG A 1 93 ? 15.099 -10.005 -21.969 1.00 95.75 93 ARG A O 1
ATOM 682 N N . ILE A 1 94 ? 12.881 -9.645 -22.117 1.00 96.25 94 ILE A N 1
ATOM 683 C CA . ILE A 1 94 ? 12.923 -8.994 -23.437 1.00 96.25 94 ILE A CA 1
ATOM 684 C C . ILE A 1 94 ? 13.782 -7.725 -23.375 1.00 96.25 94 ILE A C 1
ATOM 686 O O . ILE A 1 94 ? 14.697 -7.559 -24.182 1.00 96.25 94 ILE A O 1
ATOM 690 N N . GLY A 1 95 ? 13.556 -6.867 -22.376 1.00 96.75 95 GLY A N 1
ATOM 691 C CA . GLY A 1 95 ? 14.365 -5.666 -22.159 1.00 96.75 95 GLY A CA 1
ATOM 692 C C . GLY A 1 95 ? 15.842 -5.983 -21.904 1.00 96.75 95 GLY A C 1
ATOM 693 O O . GLY A 1 95 ? 16.726 -5.306 -22.430 1.00 96.75 95 GLY A O 1
ATOM 694 N N . GLY A 1 96 ? 16.127 -7.056 -21.160 1.00 96.50 96 GLY A N 1
ATOM 695 C CA . GLY A 1 96 ? 17.480 -7.565 -20.943 1.00 96.50 96 GLY A CA 1
ATOM 696 C C . GLY A 1 96 ? 18.189 -7.941 -22.247 1.00 96.50 96 GLY A C 1
ATOM 697 O O . GLY A 1 96 ? 19.325 -7.512 -22.462 1.00 96.50 96 GLY A O 1
ATOM 698 N N . ASN A 1 97 ? 17.511 -8.673 -23.133 1.00 96.25 97 ASN A N 1
ATOM 699 C CA . ASN A 1 97 ? 18.044 -9.068 -24.440 1.00 96.25 97 ASN A CA 1
ATOM 700 C C . ASN A 1 97 ? 18.320 -7.850 -25.329 1.00 96.25 97 ASN A C 1
ATOM 702 O O . ASN A 1 97 ? 19.415 -7.719 -25.874 1.00 96.25 97 ASN A O 1
ATOM 706 N N . LEU A 1 98 ? 17.369 -6.914 -25.414 1.00 97.38 98 LEU A N 1
ATOM 707 C CA . LEU A 1 98 ? 17.543 -5.673 -26.178 1.00 97.38 98 LEU A CA 1
ATOM 708 C C . LEU A 1 98 ? 18.739 -4.861 -25.670 1.00 97.38 98 LEU A C 1
ATOM 710 O O . LEU A 1 98 ? 19.554 -4.384 -26.456 1.00 97.38 98 LEU A O 1
ATOM 714 N N . ASN A 1 99 ? 18.901 -4.768 -24.351 1.00 96.12 99 ASN A N 1
ATOM 715 C CA . ASN A 1 99 ? 20.033 -4.077 -23.749 1.00 96.12 99 ASN A CA 1
ATOM 716 C C . ASN A 1 99 ? 21.376 -4.777 -24.048 1.00 96.12 99 ASN A C 1
ATOM 718 O O . ASN A 1 99 ? 22.402 -4.116 -24.190 1.00 96.12 99 ASN A O 1
ATOM 722 N N . GLN A 1 100 ? 21.403 -6.109 -24.159 1.00 96.06 100 GLN A N 1
ATOM 723 C CA . GLN A 1 100 ? 22.610 -6.836 -24.570 1.00 96.06 100 GLN A CA 1
ATOM 724 C C . GLN A 1 100 ? 22.978 -6.550 -26.028 1.00 96.06 100 GLN A C 1
ATOM 726 O O . GLN A 1 100 ? 24.148 -6.283 -26.302 1.00 96.06 100 GLN A O 1
ATOM 731 N N . ILE A 1 101 ? 21.989 -6.541 -26.928 1.00 95.62 101 ILE A N 1
ATOM 732 C CA . ILE A 1 101 ? 22.179 -6.203 -28.345 1.00 95.62 101 ILE A CA 1
ATOM 733 C C . ILE A 1 101 ? 22.705 -4.772 -28.476 1.00 95.62 101 ILE A C 1
ATOM 735 O O . ILE A 1 101 ? 23.736 -4.555 -29.107 1.00 95.62 101 ILE A O 1
ATOM 739 N N . ALA A 1 102 ? 22.068 -3.809 -27.805 1.00 95.56 102 ALA A N 1
ATOM 740 C CA . ALA A 1 102 ? 22.510 -2.417 -27.804 1.00 95.56 102 ALA A CA 1
ATOM 741 C C . ALA A 1 102 ? 23.955 -2.277 -27.294 1.00 95.56 102 ALA A C 1
ATOM 743 O O . ALA A 1 102 ? 24.779 -1.608 -27.911 1.00 95.56 102 ALA A O 1
ATOM 744 N N . ARG A 1 103 ? 24.309 -2.966 -26.201 1.00 94.12 103 ARG A N 1
ATOM 745 C CA . ARG A 1 103 ? 25.685 -2.977 -25.677 1.00 94.12 103 ARG A CA 1
ATOM 746 C C . ARG A 1 103 ? 26.687 -3.630 -26.618 1.00 94.12 103 ARG A C 1
ATOM 748 O O . ARG A 1 103 ? 27.860 -3.263 -26.596 1.00 94.12 103 ARG A O 1
ATOM 755 N N . TRP A 1 104 ? 26.279 -4.643 -27.371 1.00 94.19 104 TRP A N 1
ATOM 756 C CA . TRP A 1 104 ? 27.141 -5.260 -28.370 1.00 94.19 104 TRP A CA 1
ATOM 757 C C . TRP A 1 104 ? 27.381 -4.306 -29.543 1.00 94.19 104 TRP A C 1
ATOM 759 O O . TRP A 1 104 ? 28.537 -4.048 -29.867 1.00 94.19 104 TRP A O 1
ATOM 769 N N . LEU A 1 105 ? 26.322 -3.689 -30.075 1.00 92.75 105 LEU A N 1
ATOM 770 C CA . LEU A 1 105 ? 26.408 -2.693 -31.146 1.00 92.75 105 LEU A CA 1
ATOM 771 C C . LEU A 1 105 ? 27.272 -1.495 -30.744 1.00 92.75 105 LEU A C 1
ATOM 773 O O . LEU A 1 105 ? 28.204 -1.144 -31.459 1.00 92.75 105 LEU A O 1
ATOM 777 N N . ASN A 1 106 ? 27.041 -0.928 -29.559 1.00 92.75 106 ASN A N 1
ATOM 778 C CA . ASN A 1 106 ? 27.816 0.213 -29.070 1.00 92.75 106 ASN A CA 1
ATOM 779 C C . ASN A 1 106 ? 29.306 -0.117 -28.909 1.00 92.75 106 ASN A C 1
ATOM 781 O O . ASN A 1 106 ? 30.150 0.744 -29.140 1.00 92.75 106 ASN A O 1
ATOM 785 N N . ARG A 1 107 ? 29.644 -1.357 -28.528 1.00 89.75 107 ARG A N 1
ATOM 786 C CA . ARG A 1 107 ? 31.041 -1.812 -28.478 1.00 89.75 107 ARG A CA 1
ATOM 787 C C . ARG A 1 107 ? 31.622 -2.003 -29.875 1.00 89.75 107 ARG A C 1
ATOM 789 O O . ARG A 1 107 ? 32.730 -1.545 -30.118 1.00 89.75 107 ARG A O 1
ATOM 796 N N . ALA A 1 108 ? 30.880 -2.621 -30.791 1.00 86.31 108 ALA A N 1
ATOM 797 C CA . ALA A 1 108 ? 31.315 -2.805 -32.174 1.00 86.31 108 ALA A CA 1
ATOM 798 C C . ALA A 1 108 ? 31.574 -1.459 -32.876 1.00 86.31 108 ALA A C 1
ATOM 800 O O . ALA A 1 108 ? 32.581 -1.309 -33.560 1.00 86.31 108 ALA A O 1
ATOM 801 N N . MET A 1 109 ? 30.726 -0.455 -32.636 1.00 84.56 109 MET A N 1
ATOM 802 C CA . MET A 1 109 ? 30.903 0.901 -33.165 1.00 84.56 109 MET A CA 1
ATOM 803 C C . MET A 1 109 ? 32.115 1.627 -32.570 1.00 84.56 109 MET A C 1
ATOM 805 O O . MET A 1 109 ? 32.772 2.372 -33.283 1.00 84.56 109 MET A O 1
ATOM 809 N N . GLN A 1 110 ? 32.444 1.406 -31.294 1.00 77.69 110 GLN A N 1
ATOM 810 C CA . GLN A 1 110 ? 33.644 1.985 -30.671 1.00 77.69 110 GLN A CA 1
ATOM 811 C C . GLN A 1 110 ? 34.939 1.313 -31.142 1.00 77.69 110 GLN A C 1
ATOM 813 O O . GLN A 1 110 ? 35.955 1.982 -31.269 1.00 77.69 110 GLN A O 1
ATOM 818 N N . VAL A 1 111 ? 34.904 0.006 -31.420 1.00 72.56 111 VAL A N 1
ATOM 819 C CA . VAL A 1 111 ? 36.053 -0.739 -31.966 1.00 72.56 111 VAL A CA 1
ATOM 820 C C . VAL A 1 111 ? 36.270 -0.425 -33.452 1.00 72.56 111 VAL A C 1
ATOM 822 O O . VAL A 1 111 ? 37.404 -0.426 -33.916 1.00 72.56 111 VAL A O 1
ATOM 825 N N . GLY A 1 112 ? 35.195 -0.147 -34.196 1.00 62.03 112 GLY A N 1
ATOM 826 C CA . GLY A 1 112 ? 35.243 0.249 -35.606 1.00 62.03 112 GLY A CA 1
ATOM 827 C C . GLY A 1 112 ? 35.405 1.753 -35.850 1.00 62.03 112 GLY A C 1
ATOM 828 O O . GLY A 1 112 ? 35.551 2.156 -37.002 1.00 62.03 112 GLY A O 1
ATOM 829 N N . ALA A 1 113 ? 35.369 2.589 -34.808 1.00 55.81 113 ALA A N 1
ATOM 830 C CA . ALA A 1 113 ? 35.651 4.009 -34.948 1.00 55.81 113 ALA A CA 1
ATOM 831 C C . ALA A 1 113 ? 37.160 4.182 -35.185 1.00 55.81 113 ALA A C 1
ATOM 833 O O . ALA A 1 113 ? 37.943 3.801 -34.310 1.00 55.81 113 ALA A O 1
ATOM 834 N N . PRO A 1 114 ? 37.605 4.747 -36.326 1.00 47.56 114 PRO A N 1
ATOM 835 C CA . PRO A 1 114 ? 38.992 5.158 -36.444 1.00 47.56 114 PRO A CA 1
ATOM 836 C C . PRO A 1 114 ? 39.242 6.156 -35.317 1.00 47.56 114 PRO A C 1
ATOM 838 O O . PRO A 1 114 ? 38.525 7.151 -35.189 1.00 47.56 114 PRO A O 1
ATOM 841 N N . THR A 1 115 ? 40.224 5.872 -34.466 1.00 53.50 115 THR A N 1
ATOM 842 C CA . THR A 1 115 ? 40.762 6.857 -33.535 1.00 53.50 115 THR A CA 1
ATOM 843 C C . THR A 1 115 ? 41.249 8.027 -34.378 1.00 53.50 115 THR A C 1
ATOM 845 O O . THR A 1 115 ? 42.343 7.982 -34.935 1.00 53.50 115 THR A O 1
ATOM 848 N N . SER A 1 116 ? 40.403 9.045 -34.532 1.00 51.03 116 SER A N 1
ATOM 849 C CA . SER A 1 116 ? 40.780 10.334 -35.090 1.00 51.03 116 SER A CA 1
ATOM 850 C C . SER A 1 116 ? 41.723 10.986 -34.088 1.00 51.03 116 SER A C 1
ATOM 852 O O . SER A 1 116 ? 41.308 11.758 -33.231 1.00 51.03 116 SER A O 1
ATOM 854 N N . THR A 1 117 ? 42.993 10.603 -34.152 1.00 48.94 117 THR A N 1
ATOM 855 C CA . THR A 1 117 ? 44.101 11.410 -33.661 1.00 48.94 117 THR A CA 1
ATOM 856 C C . THR A 1 117 ? 44.243 12.604 -34.596 1.00 48.94 117 THR A C 1
ATOM 858 O O . THR A 1 117 ? 44.724 12.444 -35.719 1.00 48.94 117 THR A O 1
ATOM 861 N N . ALA A 1 118 ? 43.797 13.767 -34.131 1.00 37.62 118 ALA A N 1
ATOM 862 C CA . ALA A 1 118 ? 44.264 15.087 -34.543 1.00 37.62 118 ALA A CA 1
ATOM 863 C C . ALA A 1 118 ? 44.011 16.058 -33.387 1.00 37.62 118 ALA A C 1
ATOM 865 O O . ALA A 1 118 ? 42.862 16.068 -32.888 1.00 37.62 118 ALA A O 1
#

Organism: NCBI:txid1387277

Sequence (118 aa):
MSYAGASDTGPCEGRQASPSNPTGAGKTRAKEPLTETFVFRCTATEKAQLRAKAEAAGLPAATLLREALGLTEARRRKPVPRVDPALVLAVGRIGGNLNQIARWLNRAMQVGAPTSTA

pLDDT: mean 73.16, std 18.89, range [37.62, 97.38]

Radius of gyration: 28.72 Å; chains: 1; bounding box: 68×53×63 Å

Secondary structure (DSSP, 8-state):
------------TT-PPPTT----------PPP----------HHHHHHHHHHHHHHTS-HHHHHHHHTT-S------PPP---HHHHHHHHHHHHHHHHHHHHHHHHHHHSS-----

InterPro domains:
  IPR053842 Mobilization protein NikA-like [PF21983] (34-103)